Protein 2PPX (pdb70)

B-factor: mean 65.68, std 11.26, range [35.11, 113.27]

Secondary structure (DSSP, 8-state):
-HHHHHHHHTT--HHHHHHHHT--HHHHHHHHTTSS---HHHHHHHHHHHH-HHHHHHHH-

Radius of gyration: 10.52 Å; Cα contacts (8 Å, |Δi|>4): 47; chains: 1; bounding box: 22×23×26 Å

InterPro domains:
  IPR001387 Cro/C1-type, helix-turn-helix domain [PF01381] (33-70)
  IPR001387 Cro/C1-type, helix-turn-helix domain [PS50943] (33-70)
  IPR001387 Cro/C1-type, helix-turn-helix domain [SM00530] (32-86)
  IPR001387 Cro/C1-type, helix-turn-helix domain [cd00093] (32-84)
  IPR010982 Lambda repressor-like, DNA-binding domain superfamily [G3DSA:1.10.260.40] (31-95)
  IPR010982 Lambda repressor-like, DNA-binding domain superfamily [SSF47413] (31-76)

Foldseek 3Di:
DLLVVQCVVVVHDLVRCCVLQVPPSVNSVCCVVVVDHDDDVVVVSSVVCSVPVPVNSVVVD

Structure (mmCIF, N/CA/C/O backbone):
data_2PPX
#
_entry.id   2PPX
#
_cell.length_a   70.696
_cell.length_b   70.696
_cell.length_c   103.736
_cell.angle_alpha   90.00
_cell.angle_beta   90.00
_cell.angle_gamma   120.00
#
_symmetry.space_group_name_H-M   'P 64 2 2'
#
loop_
_entity.id
_entity.type
_entity.pdbx_description
1 polymer 'Uncharacterized protein Atu1735'
2 non-polymer 'SULFATE ION'
3 non-polymer GLYCEROL
4 water water
#
loop_
_atom_site.group_PDB
_atom_site.id
_atom_site.type_symbol
_atom_site.label_atom_id
_atom_site.label_alt_id
_atom_site.label_comp_id
_atom_site.label_asym_id
_atom_site.label_entity_id
_atom_site.label_seq_id
_atom_site.pdbx_PDB_ins_code
_atom_site.Cartn_x
_atom_site.Cartn_y
_atom_site.Cartn_z
_atom_site.occupancy
_atom_site.B_iso_or_equiv
_atom_site.auth_seq_id
_atom_site.auth_comp_id
_atom_site.auth_asym_id
_atom_site.auth_atom_id
_atom_site.pdbx_PDB_model_num
ATOM 9 N N . PRO A 1 33 ? 46.628 13.167 8.000 1.00 68.25 31 PRO A N 1
ATOM 10 C CA . PRO A 1 33 ? 45.464 12.302 8.119 1.00 68.01 31 PRO A CA 1
ATOM 11 C C . PRO A 1 33 ? 45.334 11.782 9.552 1.00 68.22 31 PRO A C 1
ATOM 12 O O . PRO A 1 33 ? 46.352 11.480 10.198 1.00 67.43 31 PRO A O 1
ATOM 16 N N A ARG A 1 34 ? 44.095 11.666 10.023 0.50 68.29 32 ARG A N 1
ATOM 17 N N B ARG A 1 34 ? 44.087 11.666 10.024 0.50 68.22 32 ARG A N 1
ATOM 18 C CA A ARG A 1 34 ? 43.818 11.271 11.394 0.50 68.43 32 ARG A CA 1
ATOM 19 C CA B ARG A 1 34 ? 43.776 11.254 11.395 0.50 68.33 32 ARG A CA 1
ATOM 20 C C A ARG A 1 34 ? 44.470 9.941 11.767 0.50 67.42 32 ARG A C 1
ATOM 21 C C B ARG A 1 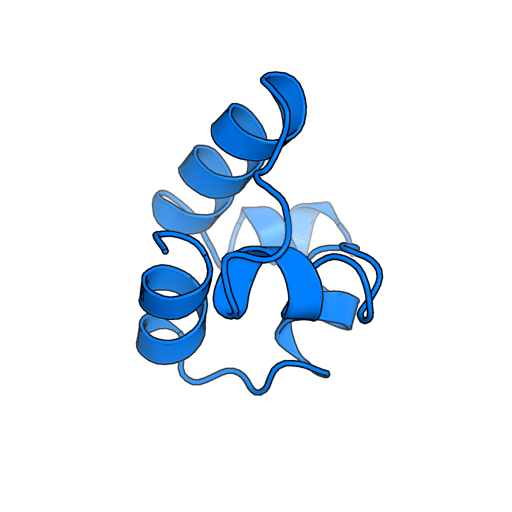34 ? 44.466 9.943 11.765 0.50 67.34 32 ARG A C 1
ATOM 22 O O A ARG A 1 34 ? 45.019 9.813 12.860 0.50 66.36 32 ARG A O 1
ATOM 23 O O B ARG A 1 34 ? 45.036 9.831 12.848 0.50 66.28 32 ARG A O 1
ATOM 38 N N . ILE A 1 35 ? 44.436 8.972 10.856 1.00 66.23 33 ILE A N 1
ATOM 39 C CA . ILE A 1 35 ? 44.995 7.633 11.144 1.00 66.11 33 ILE A CA 1
ATOM 40 C C . ILE A 1 35 ? 46.494 7.733 11.480 1.00 64.64 33 ILE A C 1
ATOM 41 O O . ILE A 1 35 ? 46.971 6.991 12.335 1.00 64.19 33 ILE A O 1
ATOM 46 N N . LYS A 1 36 ? 47.206 8.622 10.783 1.00 62.86 34 LYS A N 1
ATOM 47 C CA . LYS A 1 36 ? 48.647 8.798 10.985 1.00 63.22 34 LYS A CA 1
ATOM 48 C C . LYS A 1 36 ? 48.933 9.445 12.341 1.00 61.82 34 LYS A C 1
ATOM 49 O O . LYS A 1 36 ? 49.860 9.029 13.040 1.00 61.18 34 LYS A O 1
ATOM 55 N N . ILE A 1 37 ? 48.132 10.452 12.702 1.00 60.62 35 ILE A N 1
ATOM 56 C CA . ILE A 1 37 ? 48.124 11.022 14.067 1.00 60.87 35 ILE A CA 1
ATOM 57 C C . ILE A 1 37 ? 47.915 9.980 15.163 1.00 60.82 35 ILE A C 1
ATOM 58 O O . ILE A 1 37 ? 48.681 9.896 16.134 1.00 58.42 35 ILE A O 1
ATOM 63 N N . ILE A 1 38 ? 46.863 9.190 14.996 1.00 59.91 36 ILE A N 1
ATOM 64 C CA . ILE A 1 38 ? 46.501 8.189 15.977 1.00 61.50 36 ILE A CA 1
ATOM 65 C C . ILE A 1 38 ? 47.631 7.155 16.084 1.00 60.44 36 ILE A C 1
ATOM 66 O O . ILE A 1 38 ? 48.064 6.848 17.172 1.00 58.97 36 ILE A O 1
ATOM 71 N N . ARG A 1 39 ? 48.094 6.622 14.936 1.00 60.06 37 ARG A N 1
ATOM 72 C CA . ARG A 1 39 ? 49.150 5.601 14.966 1.00 60.21 37 ARG A CA 1
ATOM 73 C C . ARG A 1 39 ? 50.437 6.099 15.636 1.00 59.58 37 ARG A C 1
ATOM 74 O O . ARG A 1 39 ? 51.027 5.418 16.475 1.00 59.10 37 ARG A O 1
ATOM 82 N N . ARG A 1 40 ? 50.897 7.281 15.241 1.00 59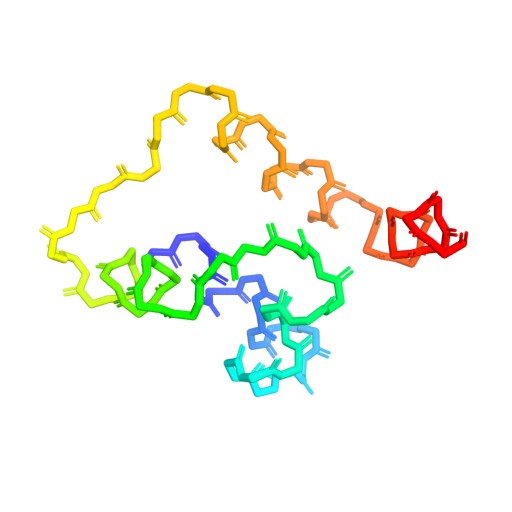.28 38 ARG A N 1
ATOM 83 C CA . ARG A 1 40 ? 52.083 7.858 15.878 1.00 59.03 38 ARG A CA 1
ATOM 84 C C . ARG A 1 40 ? 51.865 8.156 17.353 1.00 59.24 38 ARG A C 1
ATOM 85 O O . ARG A 1 40 ? 52.786 8.020 18.176 1.00 58.50 38 ARG A O 1
ATOM 93 N N . ALA A 1 41 ? 50.648 8.521 17.727 1.00 59.51 39 ALA A N 1
ATOM 94 C CA . ALA A 1 41 ? 50.422 8.812 19.144 1.00 60.31 39 ALA A CA 1
ATOM 95 C C . ALA A 1 41 ? 50.451 7.553 20.007 1.00 60.92 39 ALA A C 1
ATOM 96 O O . ALA A 1 41 ? 50.766 7.618 21.212 1.00 62.08 39 ALA A O 1
ATOM 98 N N . LEU A 1 42 ? 50.135 6.423 19.377 1.00 62.04 40 LEU A N 1
ATOM 99 C CA . LEU A 1 42 ? 50.218 5.106 20.001 1.00 62.53 40 LEU A CA 1
ATOM 100 C C . LEU A 1 42 ? 51.613 4.465 19.875 1.00 62.25 40 LEU A C 1
ATOM 101 O O . LEU A 1 42 ? 51.821 3.372 20.394 1.00 62.22 40 LEU A O 1
ATOM 106 N N A LYS A 1 43 ? 52.535 5.144 19.183 0.50 61.66 41 LYS A N 1
ATOM 107 N N B LYS A 1 43 ? 52.537 5.142 19.184 0.50 61.71 41 LYS A N 1
ATOM 108 C CA A LYS A 1 43 ? 53.904 4.653 18.972 0.50 61.58 41 LYS A CA 1
ATOM 109 C CA B LYS A 1 43 ? 53.910 4.651 18.981 0.50 61.78 41 LYS A CA 1
ATOM 110 C C A LYS A 1 43 ? 53.953 3.288 18.277 0.50 61.21 41 LYS A C 1
ATOM 111 C C B LYS A 1 43 ? 53.960 3.289 18.274 0.50 61.28 41 LYS A C 1
ATOM 112 O O A LYS A 1 43 ? 54.730 2.405 18.662 0.50 61.10 41 LYS A O 1
ATOM 113 O O B LYS A 1 43 ? 54.745 2.408 18.646 0.50 61.18 41 LYS A O 1
ATOM 124 N N . LEU A 1 44 ? 53.124 3.128 17.252 1.00 61.13 42 LEU A N 1
ATOM 125 C CA . LEU A 1 44 ? 53.071 1.897 16.483 1.00 60.77 42 LEU A CA 1
ATOM 126 C C . LEU A 1 44 ? 53.597 2.150 15.095 1.00 60.68 42 LEU A C 1
ATOM 127 O O . LEU A 1 44 ? 53.339 3.201 14.504 1.00 60.73 42 LEU A O 1
ATOM 132 N N . THR A 1 45 ? 54.344 1.188 14.565 1.00 60.33 43 THR A N 1
ATOM 133 C CA . THR A 1 45 ? 54.715 1.253 13.160 1.00 59.84 43 THR A CA 1
ATOM 134 C C . THR A 1 45 ? 53.476 0.970 12.302 1.00 60.04 43 THR A C 1
ATOM 135 O O . THR A 1 45 ? 52.427 0.527 12.807 1.00 60.09 43 THR A O 1
ATOM 139 N N . GLN A 1 46 ? 53.584 1.213 11.002 1.00 59.93 44 GLN A N 1
ATOM 140 C CA . GLN A 1 46 ? 52.471 0.906 10.098 1.00 61.04 44 GLN A CA 1
ATOM 141 C C . GLN A 1 46 ? 52.090 -0.576 10.156 1.00 61.33 44 GLN A C 1
ATOM 142 O O . GLN A 1 46 ? 50.901 -0.917 10.210 1.00 61.10 44 GLN A O 1
ATOM 148 N N . GLU A 1 47 ? 53.098 -1.443 10.175 1.00 60.99 45 GLU A N 1
ATOM 149 C CA A GLU A 1 47 ? 52.936 -2.898 10.267 0.50 61.50 45 GLU A CA 1
ATOM 150 C CA B GLU A 1 47 ? 52.818 -2.872 10.193 0.50 61.69 45 GLU A CA 1
ATOM 151 C C . GLU A 1 47 ? 52.185 -3.313 11.523 1.00 61.19 45 GLU A C 1
ATOM 152 O O . GLU A 1 47 ? 51.267 -4.127 11.496 1.00 62.19 45 GLU A O 1
ATOM 163 N N . GLU A 1 48 ? 52.622 -2.755 12.648 1.00 60.72 46 GLU A N 1
ATOM 164 C CA . GLU A 1 48 ? 52.010 -3.054 13.937 1.00 60.54 46 GLU A CA 1
ATOM 165 C C . GLU A 1 48 ? 50.544 -2.606 14.006 1.00 60.07 46 GLU A C 1
ATOM 166 O O . GLU A 1 48 ? 49.678 -3.347 14.489 1.00 58.25 46 GLU A O 1
ATOM 172 N N . PHE A 1 49 ? 50.287 -1.380 13.550 1.00 60.07 47 PHE A N 1
ATOM 173 C CA . PHE A 1 49 ? 48.949 -0.808 13.574 1.00 60.04 47 PHE A CA 1
ATOM 174 C C . PHE A 1 49 ? 48.036 -1.628 12.662 1.00 59.92 47 PHE A C 1
ATOM 175 O O . PHE A 1 49 ? 46.921 -1.994 13.057 1.00 5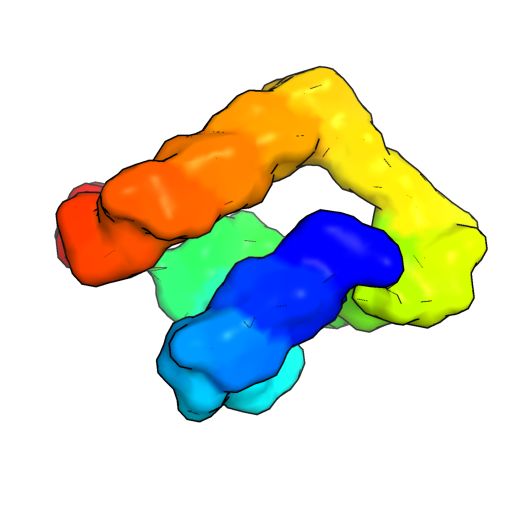9.30 47 PHE A O 1
ATOM 183 N N . SER A 1 50 ? 48.522 -1.942 11.451 1.00 59.67 48 SER A N 1
ATOM 184 C CA . SER A 1 50 ? 47.813 -2.806 10.506 1.00 60.10 48 SER A CA 1
ATOM 185 C C . SER A 1 50 ? 47.405 -4.151 11.117 1.00 60.62 48 SER A C 1
ATOM 186 O O . SER A 1 50 ? 46.239 -4.538 11.035 1.00 60.24 48 SER A O 1
ATOM 189 N N . ALA A 1 51 ? 48.334 -4.830 11.789 1.00 61.66 49 ALA A N 1
ATOM 190 C CA . ALA A 1 51 ? 48.039 -6.136 12.374 1.00 62.21 49 ALA A CA 1
ATOM 191 C C . ALA A 1 51 ? 47.146 -6.010 13.620 1.00 62.53 49 ALA A C 1
ATOM 192 O O . ALA A 1 51 ? 46.221 -6.799 13.801 1.00 62.91 49 ALA A O 1
ATOM 194 N N . ARG A 1 52 ? 47.407 -5.023 14.464 1.00 61.54 50 ARG A N 1
ATOM 195 C CA . ARG A 1 52 ? 46.630 -4.869 15.697 1.00 62.39 50 ARG A CA 1
ATOM 196 C C . ARG A 1 52 ? 45.152 -4.513 15.430 1.00 62.27 50 ARG A C 1
ATOM 197 O O . ARG A 1 52 ? 44.242 -5.019 16.113 1.00 61.76 50 ARG A O 1
ATOM 205 N N . TYR A 1 53 ? 44.924 -3.677 14.422 1.00 61.97 51 TYR A N 1
ATOM 206 C CA . TYR A 1 53 ? 43.581 -3.151 14.147 1.00 63.10 51 TYR A CA 1
ATOM 207 C C . TYR A 1 53 ? 42.901 -3.665 12.880 1.00 63.06 51 TYR A C 1
ATOM 208 O O . TYR A 1 53 ? 41.822 -3.190 12.529 1.00 63.52 51 TYR A O 1
ATOM 217 N N . HIS A 1 54 ? 43.518 -4.658 12.229 1.00 63.58 52 HIS A N 1
ATOM 218 C CA . HIS A 1 54 ? 42.960 -5.335 11.051 1.00 63.26 52 HIS A CA 1
ATOM 219 C C . HIS A 1 54 ? 42.643 -4.380 9.903 1.00 63.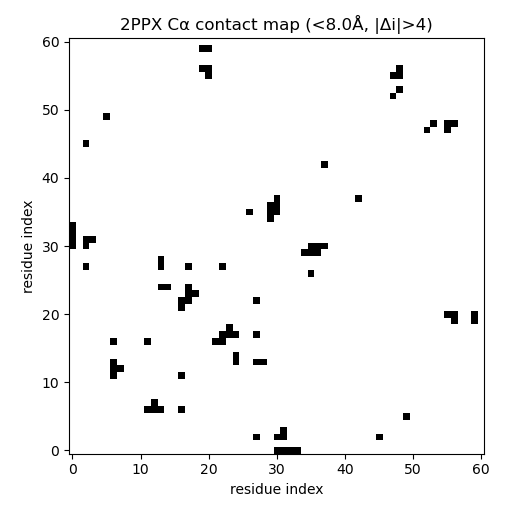44 52 HIS A C 1
ATOM 220 O O . HIS A 1 54 ? 41.570 -4.439 9.292 1.00 63.26 52 HIS A O 1
ATOM 227 N N . ILE A 1 55 ? 43.579 -3.482 9.633 1.00 63.76 53 ILE A N 1
ATOM 228 C CA . ILE A 1 55 ? 43.471 -2.586 8.472 1.00 63.65 53 ILE A CA 1
ATOM 229 C C . ILE A 1 55 ? 44.587 -2.994 7.497 1.00 62.53 53 ILE A C 1
ATOM 230 O O . ILE A 1 55 ? 45.752 -2.947 7.848 1.00 63.02 53 ILE A O 1
ATOM 235 N N . PRO A 1 56 ? 44.223 -3.412 6.286 1.00 61.72 54 PRO A N 1
ATOM 236 C CA . PRO A 1 56 ? 45.249 -3.914 5.337 1.00 60.94 54 PRO A CA 1
ATOM 237 C C . PRO A 1 56 ? 46.314 -2.820 5.128 1.00 59.76 54 PRO A C 1
ATOM 238 O O . PRO A 1 56 ? 46.014 -1.627 5.151 1.00 59.56 54 PRO A O 1
ATOM 242 N N . LEU A 1 57 ? 47.563 -3.237 5.058 1.00 59.82 55 LEU A N 1
ATOM 243 C CA . LEU A 1 57 ? 48.687 -2.326 5.137 1.00 59.93 55 LEU A CA 1
ATOM 244 C C . LEU A 1 57 ? 48.721 -1.304 3.977 1.00 59.55 55 LEU A C 1
ATOM 245 O O . LEU A 1 57 ? 49.072 -0.168 4.195 1.00 60.25 55 LEU A O 1
ATOM 250 N N . GLY A 1 58 ? 48.388 -1.735 2.762 1.00 59.55 56 GLY A N 1
ATOM 251 C CA . GLY A 1 58 ? 48.387 -0.838 1.609 1.00 60.19 56 GLY A CA 1
ATOM 252 C C . GLY A 1 58 ? 47.351 0.254 1.772 1.00 60.95 56 GLY A C 1
ATOM 253 O O . GLY A 1 58 ? 47.644 1.415 1.556 1.00 61.37 56 GLY A O 1
ATOM 254 N N . THR A 1 59 ? 46.141 -0.116 2.180 1.00 61.40 57 THR A N 1
ATOM 255 C CA A THR A 1 59 ? 45.157 0.918 2.394 0.50 62.23 57 THR A CA 1
ATOM 256 C CA B THR A 1 59 ? 45.056 0.830 2.539 0.50 61.69 57 THR A CA 1
ATOM 257 C C . THR A 1 59 ? 45.497 1.878 3.573 1.00 62.17 57 THR A C 1
ATOM 258 O O . THR A 1 59 ? 45.258 3.083 3.442 1.00 62.72 57 THR A O 1
ATOM 265 N N . LEU A 1 60 ? 46.086 1.383 4.658 1.00 61.99 58 LEU A N 1
ATOM 266 C CA . LEU A 1 60 ? 46.612 2.235 5.729 1.00 61.64 58 LEU A CA 1
ATOM 267 C C . LEU A 1 60 ? 47.573 3.254 5.090 1.00 61.55 58 LEU A C 1
ATOM 268 O O . LEU A 1 60 ? 47.465 4.451 5.341 1.00 62.89 58 LEU A O 1
ATOM 273 N N . ARG A 1 61 ? 48.500 2.763 4.262 1.00 62.20 59 ARG A N 1
ATOM 274 C CA . ARG A 1 61 ? 49.484 3.635 3.625 1.00 61.97 59 ARG A CA 1
ATOM 275 C C . ARG A 1 61 ? 48.782 4.643 2.698 1.00 62.38 59 ARG A C 1
ATOM 276 O O . ARG A 1 61 ? 49.147 5.820 2.690 1.00 61.34 59 ARG A O 1
ATOM 284 N N . ASP A 1 62 ? 47.761 4.186 1.959 1.00 60.68 60 ASP A N 1
ATOM 285 C CA . ASP A 1 62 ? 47.018 5.131 1.111 1.00 61.71 60 ASP A CA 1
ATOM 286 C C . ASP A 1 62 ? 46.397 6.246 1.955 1.00 60.40 60 ASP A C 1
ATOM 287 O O . ASP A 1 62 ? 46.452 7.408 1.560 1.00 61.65 60 ASP A O 1
ATOM 292 N N . TRP A 1 63 ? 45.778 5.889 3.073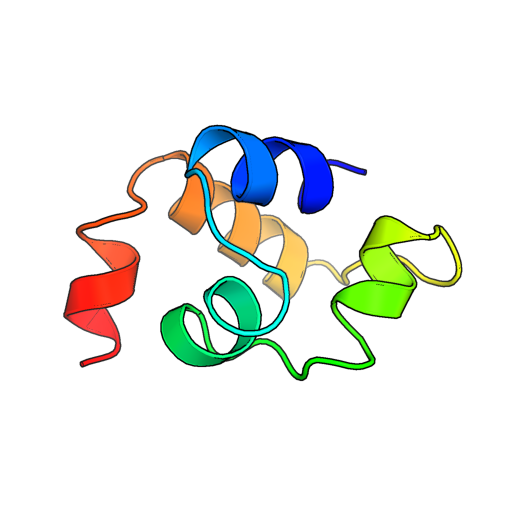 1.00 60.85 61 TRP A N 1
ATOM 293 C CA . TRP A 1 63 ? 45.134 6.881 3.921 1.00 62.26 61 TRP A CA 1
ATOM 294 C C . TRP A 1 63 ? 46.179 7.886 4.469 1.00 63.28 61 TRP A C 1
ATOM 295 O O . TRP A 1 63 ? 45.962 9.115 4.429 1.00 63.36 61 TRP A O 1
ATOM 306 N N . GLU A 1 64 ? 47.316 7.358 4.933 1.00 63.66 62 GLU A N 1
ATOM 307 C CA . GLU A 1 64 ? 48.380 8.198 5.530 1.00 64.87 62 GLU A CA 1
ATOM 308 C C . GLU A 1 64 ? 49.047 9.128 4.515 1.00 65.88 62 GLU A C 1
ATOM 309 O O . GLU A 1 64 ? 49.447 10.252 4.866 1.00 66.84 62 GLU A O 1
ATOM 315 N N . GLN A 1 65 ? 49.111 8.694 3.262 1.00 65.62 63 GLN A N 1
ATOM 316 C CA . GLN A 1 65 ? 49.705 9.494 2.205 1.00 66.70 63 GLN A CA 1
ATOM 317 C C . GLN A 1 65 ? 48.716 10.390 1.447 1.00 65.72 63 GLN A C 1
ATOM 318 O O . GLN A 1 65 ? 49.107 11.095 0.524 1.00 65.05 63 GLN A O 1
ATOM 324 N N . GLY A 1 66 ? 47.444 10.359 1.824 1.00 64.79 64 GLY A N 1
ATOM 325 C CA . GLY A 1 66 ? 46.440 11.127 1.095 1.00 64.01 64 GLY A CA 1
ATOM 326 C C . GLY A 1 66 ? 46.109 10.573 -0.286 1.00 64.10 64 GLY A C 1
ATOM 327 O O . GLY A 1 66 ? 45.580 11.297 -1.112 1.00 63.38 64 GLY A O 1
ATOM 328 N N . ARG A 1 67 ? 46.378 9.286 -0.534 1.00 63.23 65 ARG A N 1
ATOM 329 C CA . ARG A 1 67 ? 46.062 8.691 -1.838 1.00 63.57 65 ARG A CA 1
ATOM 330 C C . ARG A 1 67 ? 44.621 8.254 -1.925 1.00 62.22 65 ARG A C 1
ATOM 331 O O . ARG A 1 67 ? 44.089 8.050 -3.012 1.00 62.66 65 ARG A O 1
ATOM 339 N N . SER A 1 68 ? 43.997 8.097 -0.768 1.00 61.68 66 SER A N 1
ATOM 340 C CA . SER A 1 68 ? 42.573 7.811 -0.706 1.00 62.07 66 SER A CA 1
ATOM 341 C C . SER A 1 68 ? 42.156 8.197 0.716 1.00 62.63 66 SER A C 1
ATOM 342 O O . SER A 1 68 ? 43.008 8.508 1.555 1.00 62.94 66 SER A O 1
ATOM 345 N N . GLU A 1 69 ? 40.864 8.115 1.012 1.00 63.21 67 GLU A N 1
ATOM 346 C CA . GLU A 1 69 ? 40.365 8.440 2.351 1.00 64.68 67 GLU A CA 1
ATOM 347 C C . GLU A 1 69 ? 39.473 7.310 2.858 1.00 63.91 67 GLU A C 1
ATOM 348 O O . GLU A 1 69 ? 38.766 6.686 2.060 1.00 63.01 67 GLU A O 1
ATOM 354 N N . PRO A 1 70 ? 39.494 7.070 4.178 1.00 63.82 68 PRO A N 1
ATOM 355 C CA . PRO A 1 70 ? 38.618 6.045 4.808 1.00 63.82 68 PRO A CA 1
ATOM 356 C C . PRO A 1 70 ? 37.140 6.363 4.511 1.00 63.31 68 PRO A C 1
ATOM 357 O O . PRO A 1 70 ? 36.746 7.533 4.545 1.00 63.24 68 PRO A O 1
ATOM 361 N N . ASP A 1 71 ? 36.351 5.329 4.229 1.00 63.50 69 ASP A N 1
ATOM 362 C CA . ASP A 1 71 ? 34.891 5.431 4.067 1.00 63.86 69 ASP A CA 1
ATOM 363 C C . ASP A 1 71 ? 34.214 5.598 5.448 1.00 62.84 69 ASP A C 1
ATOM 364 O O . ASP A 1 71 ? 34.904 5.681 6.470 1.00 61.88 69 ASP A O 1
ATOM 369 N N . GLN A 1 72 ? 32.889 5.685 5.476 1.00 61.89 70 GLN A N 1
ATOM 370 C CA . GLN A 1 72 ? 32.203 6.094 6.721 1.00 63.12 70 GLN A CA 1
ATOM 371 C C . GLN A 1 72 ? 32.402 5.092 7.870 1.00 61.14 70 GLN A C 1
ATOM 372 O O . GLN A 1 72 ? 32.769 5.529 8.990 1.00 59.85 70 GLN A O 1
ATOM 378 N N . PRO A 1 73 ? 32.204 3.762 7.596 1.00 59.75 71 PRO A N 1
ATOM 379 C CA . PRO A 1 73 ? 32.441 2.782 8.696 1.00 59.62 71 PRO A CA 1
ATOM 380 C C . PRO A 1 73 ? 33.885 2.827 9.169 1.00 59.35 71 PRO A C 1
ATOM 381 O O . PRO A 1 73 ? 34.131 2.722 10.347 1.00 58.37 71 PRO A O 1
ATOM 385 N N . ALA A 1 74 ? 34.835 2.993 8.245 1.00 60.16 72 ALA A N 1
ATOM 386 C CA . ALA A 1 74 ? 36.250 3.106 8.660 1.00 60.26 72 ALA A CA 1
ATOM 387 C C . ALA A 1 74 ? 36.565 4.330 9.522 1.00 60.71 72 ALA A C 1
ATOM 388 O O . ALA A 1 74 ? 37.363 4.226 10.472 1.00 60.58 72 ALA A O 1
ATOM 390 N N . ARG A 1 75 ? 35.969 5.491 9.202 1.00 59.91 73 ARG A N 1
ATOM 391 C CA . ARG A 1 75 ? 36.164 6.674 10.024 1.00 59.66 73 ARG A CA 1
ATOM 392 C C . ARG A 1 75 ? 35.609 6.456 11.409 1.00 58.96 73 ARG A C 1
ATOM 393 O O . ARG A 1 75 ? 36.235 6.876 12.406 1.00 59.42 73 ARG A O 1
ATOM 401 N N . ALA A 1 76 ? 34.421 5.836 11.481 1.00 58.10 74 ALA A N 1
ATOM 402 C CA . ALA A 1 76 ? 33.790 5.538 12.782 1.00 58.17 74 ALA A CA 1
ATOM 403 C C . ALA A 1 76 ? 34.715 4.611 13.582 1.00 58.50 74 ALA A C 1
ATOM 404 O O . ALA A 1 76 ? 34.973 4.826 14.764 1.00 58.08 74 ALA A O 1
ATOM 406 N N . TYR A 1 77 ? 35.243 3.595 12.900 1.00 60.08 75 TYR A N 1
ATOM 407 C CA . TYR A 1 77 ? 36.165 2.629 13.526 1.00 60.23 75 TYR A CA 1
ATOM 408 C C . TYR A 1 77 ? 37.433 3.312 14.086 1.00 60.23 75 TYR A C 1
ATOM 409 O O . TYR A 1 77 ? 37.873 3.010 15.186 1.00 60.58 75 TYR A O 1
ATOM 418 N N . LEU A 1 78 ? 38.029 4.200 13.300 1.00 61.17 76 LEU A N 1
ATOM 419 C CA . LEU A 1 78 ? 39.196 4.984 13.718 1.00 61.61 76 LEU A CA 1
ATOM 420 C C . LEU A 1 78 ? 38.916 5.844 14.918 1.00 60.93 76 LEU A C 1
ATOM 421 O O . LEU A 1 78 ? 39.778 6.010 15.781 1.00 60.68 76 LEU A O 1
ATOM 426 N N . LYS A 1 79 ? 37.711 6.390 14.992 1.00 60.19 77 LYS A N 1
ATOM 427 C CA . LYS A 1 79 ? 37.317 7.111 16.198 1.00 60.94 77 LYS A CA 1
ATOM 428 C C . LYS A 1 79 ? 37.269 6.206 17.442 1.00 60.81 77 LYS A C 1
ATOM 429 O O . LYS A 1 79 ? 37.685 6.610 18.540 1.00 59.81 77 LYS A O 1
ATOM 435 N N . ILE A 1 80 ? 36.805 4.959 17.286 1.00 60.30 78 ILE A N 1
ATOM 436 C CA . ILE A 1 80 ? 36.758 4.049 18.431 1.00 60.55 78 ILE A CA 1
ATOM 437 C C . ILE A 1 80 ? 38.152 3.676 18.873 1.00 59.91 78 ILE A C 1
ATOM 438 O O . ILE A 1 80 ? 38.429 3.617 20.077 1.00 60.20 78 ILE A O 1
ATOM 443 N N . ILE A 1 81 ? 39.020 3.412 17.904 1.00 60.99 79 ILE A N 1
ATOM 444 C CA . ILE A 1 81 ? 40.431 3.119 18.200 1.00 62.40 79 ILE A CA 1
ATOM 445 C C . ILE A 1 81 ? 41.029 4.279 19.013 1.00 63.22 79 ILE A C 1
ATOM 446 O O . ILE A 1 81 ? 41.645 4.073 20.060 1.00 63.33 79 ILE A O 1
ATOM 451 N N . ALA A 1 82 ? 40.838 5.502 18.522 1.00 64.33 80 ALA A N 1
ATOM 452 C CA . ALA A 1 82 ? 41.316 6.701 19.227 1.00 64.44 80 ALA A CA 1
ATOM 453 C C . ALA A 1 82 ? 40.799 6.815 20.672 1.00 65.03 80 ALA A C 1
ATOM 454 O O . ALA A 1 82 ? 41.572 7.143 21.602 1.00 64.82 80 ALA A O 1
ATOM 456 N N . VAL A 1 83 ? 39.505 6.555 20.879 1.00 65.01 81 VAL A N 1
ATOM 457 C CA . VAL A 1 83 ? 38.904 6.653 22.215 1.00 65.45 81 VAL A CA 1
ATOM 458 C C . VAL A 1 83 ? 39.396 5.529 23.132 1.00 65.49 81 VAL A C 1
ATOM 459 O O . VAL A 1 83 ? 39.617 5.754 24.320 1.00 65.29 81 VAL A O 1
ATOM 463 N N . ASP A 1 84 ? 39.567 4.328 22.586 1.00 65.81 82 ASP A N 1
ATOM 464 C CA . ASP A 1 84 ? 39.975 3.166 23.380 1.00 66.82 82 ASP A CA 1
ATOM 465 C C . ASP A 1 84 ? 40.872 2.201 22.619 1.00 66.93 82 ASP A C 1
ATOM 466 O O . ASP A 1 84 ? 40.406 1.146 22.157 1.00 66.44 82 ASP A O 1
ATOM 471 N N . PRO A 1 85 ? 42.165 2.547 22.504 1.00 67.33 83 PRO A N 1
ATOM 472 C CA . PRO A 1 85 ? 43.115 1.782 21.694 1.00 67.65 83 PRO A CA 1
ATOM 473 C C . PRO A 1 85 ? 43.349 0.387 22.242 1.00 67.73 83 PRO A C 1
ATOM 474 O O . PRO A 1 85 ? 43.416 -0.582 21.478 1.00 66.73 83 PRO A O 1
ATOM 478 N N . GLU A 1 86 ? 43.431 0.295 23.569 1.00 67.75 84 GLU A N 1
ATOM 479 C CA A GLU A 1 86 ? 43.678 -0.974 24.228 0.50 68.22 84 GLU A CA 1
ATOM 480 C CA B GLU A 1 86 ? 43.676 -0.959 24.262 0.50 68.14 84 GLU A CA 1
ATOM 481 C C . GLU A 1 86 ? 42.444 -1.858 24.239 1.00 67.72 84 GLU A C 1
ATOM 482 O O . GLU A 1 86 ? 42.536 -3.041 23.930 1.00 67.66 84 GLU A O 1
ATOM 493 N N . GLY A 1 87 ? 41.293 -1.289 24.596 1.00 67.31 85 GLY A N 1
ATOM 494 C CA . GLY A 1 87 ? 40.042 -2.055 24.605 1.00 66.48 85 GLY A CA 1
ATOM 495 C C . GLY A 1 87 ? 39.748 -2.574 23.213 1.00 65.75 85 GLY A C 1
ATOM 496 O O . GLY A 1 87 ? 39.361 -3.734 23.048 1.00 64.81 85 GLY A O 1
ATOM 497 N N . THR A 1 88 ? 39.977 -1.723 22.205 1.00 65.05 86 THR A N 1
ATOM 498 C CA . THR A 1 88 ? 39.734 -2.104 20.818 1.00 65.30 86 THR A CA 1
ATOM 499 C C . THR A 1 88 ? 40.659 -3.256 20.397 1.00 65.01 86 THR A C 1
ATOM 500 O O . THR A 1 88 ? 40.200 -4.251 19.838 1.00 64.64 86 THR A O 1
ATOM 50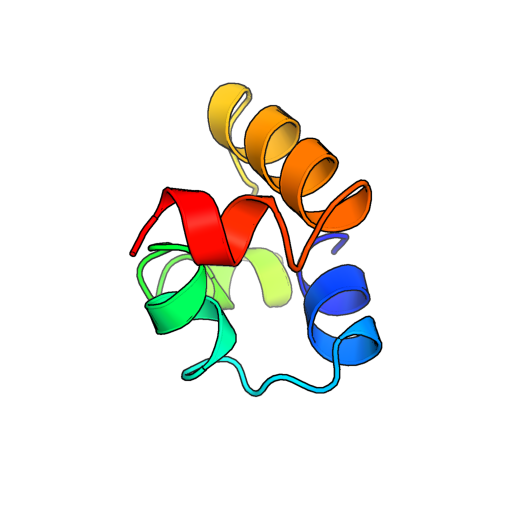4 N N . ALA A 1 89 ? 41.949 -3.111 20.684 1.00 64.78 87 ALA A N 1
ATOM 505 C CA . ALA A 1 89 ? 42.940 -4.119 20.339 1.00 65.71 87 ALA A CA 1
ATOM 506 C C . ALA A 1 89 ? 42.622 -5.454 21.023 1.00 66.28 87 ALA A C 1
ATOM 507 O O . ALA A 1 89 ? 42.704 -6.502 20.393 1.00 66.75 87 ALA A O 1
ATOM 509 N N . ALA A 1 90 ? 42.239 -5.396 22.300 1.00 67.59 88 AL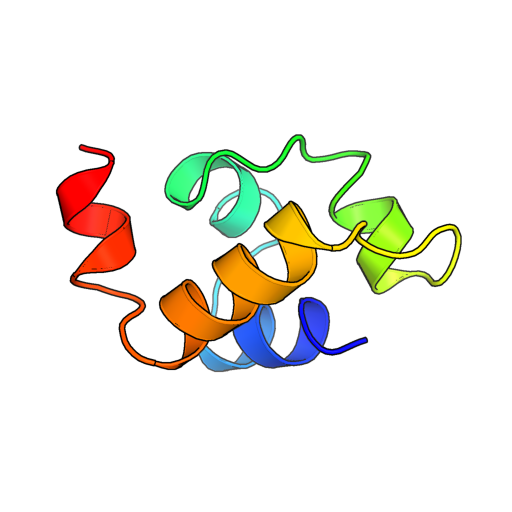A A N 1
ATOM 510 C CA . ALA A 1 90 ? 41.902 -6.596 23.089 1.00 68.45 88 ALA A CA 1
ATOM 511 C C . ALA A 1 90 ? 40.663 -7.307 22.552 1.00 69.57 88 ALA A C 1
ATOM 512 O O . ALA A 1 90 ? 40.631 -8.542 22.463 1.00 69.74 88 ALA A O 1
ATOM 514 N N . ALA A 1 91 ? 39.656 -6.527 22.162 1.00 70.88 89 ALA A N 1
ATOM 515 C CA . ALA A 1 91 ? 38.422 -7.084 21.582 1.00 71.64 89 ALA A CA 1
ATOM 516 C C . ALA A 1 91 ? 38.674 -7.869 20.296 1.00 72.33 89 ALA A C 1
ATOM 517 O O . ALA A 1 91 ? 37.960 -8.830 19.998 1.00 73.24 89 ALA A O 1
ATOM 519 N N . LEU A 1 92 ? 39.686 -7.468 19.535 1.00 72.57 90 LEU A N 1
ATOM 520 C CA . LEU A 1 92 ? 40.014 -8.147 18.282 1.00 72.88 90 LEU A CA 1
ATOM 521 C C . LEU A 1 92 ? 40.850 -9.415 18.458 1.00 74.35 90 LEU A C 1
ATOM 522 O O . LEU A 1 92 ? 40.963 -10.208 17.514 1.00 74.40 90 LEU A O 1
ATOM 527 N N . ARG A 1 93 ? 41.437 -9.583 19.650 1.00 76.02 91 ARG A N 1
ATOM 528 C CA . ARG A 1 93 ? 42.143 -10.811 20.057 1.00 78.61 91 ARG A CA 1
ATOM 529 C C . ARG A 1 93 ? 41.216 -11.751 20.829 1.00 78.62 91 ARG A C 1
ATOM 530 O O . ARG A 1 93 ? 40.475 -12.534 20.233 1.00 80.04 91 ARG A O 1
#

Sequence (61 aa):
PRRIKIIRRALKKLTQEEEFSARYHIPLGTTLRDWEQGRSEPDQPARAYLKIIAVDPEEGTAAALR

Nearest PDB structures (foldseek):
  2ppx-assembly1_A  TM=1.017E+00  e=3.518E-08  Agrobacterium fabrum str. C58
  8a0x-assembly1_B  TM=9.321E-01  e=1.494E-02 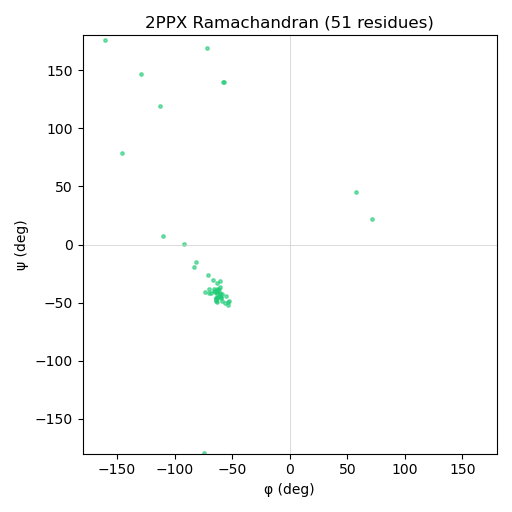 Vibrio cholerae
  3g5g-assembly5_J  TM=8.209E-01  e=1.432E+00  Enterobacter sp. RFL1396
  3clc-assembly1_D  TM=7.156E-01  e=1.193E+00  unclassified
  3g5g-assembly5_I  TM=7.110E-01  e=1.826E+00  Enterobacter sp. RFL1396

Solvent-accessible surface area: 4249 Å² total

CATH classification: 1.10.260.40

Organism: Agrobacterium fabrum (strain C58 / ATCC 33970) (NCBI:txid176299)